Protein AF-A0A830BKE3-F1 (afdb_monomer_lite)

Secondary structure (DSSP, 8-state):
-HHHHHTTTGGGT-SSTT-EEEPTT-SS--EEEGGG-TT-GGGS-HHHHHHHHHHHHHHHHSS-EE----TTT-HHHHHHHHHSTT-S-EE----------

pLDDT: mean 70.25, std 14.6, range [33.59, 87.31]

Radius of gyration: 16.4 Å; chains: 1; bounding box: 37×45×32 Å

Structure (mmCIF, N/CA/C/O backbone):
data_AF-A0A830BKE3-F1
#
_entry.id   AF-A0A830BKE3-F1
#
loop_
_atom_site.group_PDB
_atom_site.id
_atom_site.type_symbol
_atom_site.label_atom_id
_atom_site.label_alt_id
_atom_site.label_comp_id
_atom_site.label_asym_id
_atom_site.label_entity_id
_atom_site.label_seq_id
_atom_site.pdbx_PDB_ins_code
_atom_site.Cartn_x
_atom_site.Cartn_y
_atom_site.Cartn_z
_atom_site.occupancy
_atom_site.B_iso_or_equiv
_atom_site.auth_seq_id
_atom_site.auth_comp_id
_atom_site.auth_asym_id
_atom_site.auth_atom_id
_atom_site.pdbx_PDB_model_num
ATOM 1 N N . MET A 1 1 ? -2.261 3.429 5.863 1.00 53.06 1 MET A N 1
ATOM 2 C CA . MET A 1 1 ? -1.689 3.291 4.500 1.00 53.06 1 MET A CA 1
ATOM 3 C C . MET A 1 1 ? -1.060 1.910 4.320 1.00 53.06 1 MET A C 1
ATOM 5 O O . MET A 1 1 ? 0.101 1.709 4.659 1.00 53.06 1 MET A O 1
ATOM 9 N N . HIS A 1 2 ? -1.807 0.954 3.761 1.00 52.69 2 HIS A N 1
ATOM 10 C CA . HIS A 1 2 ? -1.343 -0.427 3.568 1.00 52.69 2 HIS A CA 1
ATOM 11 C C . HIS A 1 2 ? -0.130 -0.517 2.613 1.00 52.69 2 HIS A C 1
ATOM 13 O O . HIS A 1 2 ? 0.874 -1.127 2.960 1.00 52.69 2 HIS A O 1
ATOM 19 N N . MET A 1 3 ? -0.148 0.196 1.478 1.00 49.03 3 MET A N 1
ATOM 20 C CA . MET A 1 3 ? 0.847 0.030 0.401 1.00 49.03 3 MET A CA 1
ATOM 21 C C . MET A 1 3 ? 2.282 0.479 0.731 1.00 49.03 3 MET A C 1
ATOM 23 O O . MET A 1 3 ? 3.232 -0.042 0.150 1.00 49.03 3 MET A O 1
ATOM 27 N N . LEU A 1 4 ? 2.480 1.410 1.673 1.00 51.81 4 LEU A N 1
ATOM 28 C CA . LEU A 1 4 ? 3.831 1.892 1.996 1.00 51.81 4 LEU A CA 1
ATOM 29 C C . LEU A 1 4 ? 4.674 0.824 2.706 1.00 51.81 4 LEU A C 1
ATOM 31 O O . LEU A 1 4 ? 5.875 0.742 2.457 1.00 51.81 4 LEU A O 1
ATOM 35 N N . GLY A 1 5 ? 4.059 -0.008 3.553 1.00 50.22 5 GLY A N 1
ATOM 36 C CA . GLY A 1 5 ? 4.753 -1.088 4.263 1.00 50.22 5 GLY A CA 1
ATOM 37 C C . GLY A 1 5 ? 5.088 -2.292 3.378 1.00 50.22 5 GLY A C 1
ATOM 38 O O . GLY A 1 5 ? 6.100 -2.947 3.609 1.00 50.22 5 GLY A O 1
ATOM 39 N N . VAL A 1 6 ? 4.284 -2.547 2.339 1.00 51.09 6 VAL A N 1
ATOM 40 C CA . VAL A 1 6 ? 4.473 -3.686 1.418 1.00 51.09 6 VAL A CA 1
ATOM 41 C C . VAL A 1 6 ? 5.607 -3.425 0.413 1.00 51.09 6 VAL A C 1
ATOM 43 O O . VAL A 1 6 ? 6.229 -4.370 -0.059 1.00 51.09 6 VAL A O 1
ATOM 46 N N . SER A 1 7 ? 5.965 -2.153 0.163 1.00 54.12 7 SER A N 1
ATOM 47 C CA . SER A 1 7 ? 7.070 -1.740 -0.732 1.00 54.12 7 SER A CA 1
ATOM 48 C C . SER A 1 7 ? 8.392 -2.490 -0.513 1.00 54.12 7 SER A C 1
ATOM 50 O O . SER A 1 7 ? 9.090 -2.783 -1.480 1.00 54.12 7 SER A O 1
ATOM 52 N N . LYS A 1 8 ? 8.720 -2.844 0.739 1.00 53.75 8 LYS A N 1
ATOM 53 C CA . LYS A 1 8 ? 9.942 -3.590 1.082 1.00 53.75 8 LYS A CA 1
ATOM 54 C C . LYS A 1 8 ? 9.888 -5.068 0.687 1.00 53.75 8 LYS A C 1
ATOM 56 O O . LYS A 1 8 ? 10.933 -5.653 0.459 1.00 53.75 8 LYS A O 1
ATOM 61 N N . GLY A 1 9 ? 8.698 -5.667 0.619 1.00 58.50 9 GLY A N 1
ATOM 62 C CA . GLY A 1 9 ? 8.524 -7.082 0.281 1.00 58.50 9 GLY A CA 1
ATOM 63 C C . GLY A 1 9 ? 8.524 -7.362 -1.220 1.00 58.50 9 GLY A C 1
ATOM 64 O O . GLY A 1 9 ? 8.762 -8.493 -1.616 1.00 58.50 9 GLY A O 1
ATOM 65 N N . PHE A 1 10 ? 8.287 -6.351 -2.062 1.00 63.0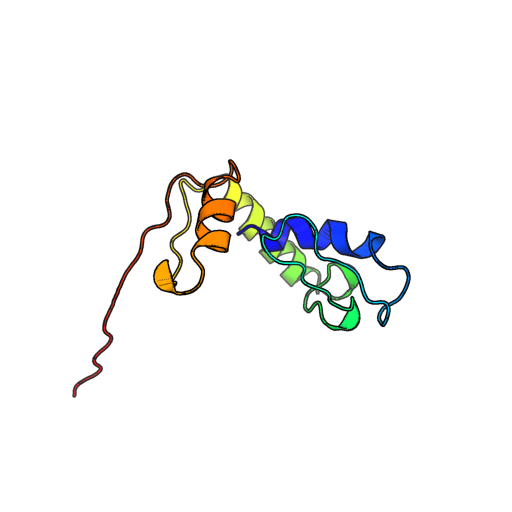6 10 PHE A N 1
ATOM 66 C CA . PHE A 1 10 ? 8.194 -6.539 -3.514 1.00 63.06 10 PHE A CA 1
ATOM 67 C C . PHE A 1 10 ? 9.541 -6.751 -4.211 1.00 63.06 10 PHE A C 1
ATOM 69 O O . PHE A 1 10 ? 9.562 -7.324 -5.298 1.00 63.06 10 PHE A O 1
ATOM 76 N N . GLU A 1 11 ? 10.656 -6.310 -3.616 1.00 62.62 11 GLU A N 1
ATOM 77 C CA . GLU A 1 11 ? 11.981 -6.443 -4.241 1.00 62.62 11 GLU A CA 1
ATOM 78 C C . GLU A 1 11 ? 12.415 -7.911 -4.400 1.00 62.62 11 GLU A C 1
ATOM 80 O O . GLU A 1 11 ? 13.131 -8.212 -5.353 1.00 62.62 11 GLU A O 1
ATOM 85 N N . ASP A 1 12 ? 11.913 -8.810 -3.544 1.00 69.50 12 ASP A N 1
ATOM 86 C CA . ASP A 1 12 ? 12.238 -10.243 -3.552 1.00 69.50 12 ASP A CA 1
ATOM 87 C C . ASP A 1 12 ? 11.229 -11.106 -4.342 1.00 69.50 12 ASP A C 1
ATOM 89 O O . ASP A 1 12 ? 11.455 -12.302 -4.525 1.00 69.50 12 ASP A O 1
ATOM 93 N N . ILE A 1 13 ? 10.106 -10.535 -4.800 1.00 73.50 13 ILE A N 1
ATOM 94 C CA . ILE A 1 13 ? 9.018 -11.303 -5.440 1.00 73.50 13 ILE A CA 1
ATOM 95 C C . ILE A 1 13 ? 9.301 -11.588 -6.922 1.00 73.50 13 ILE A C 1
ATOM 97 O O . ILE A 1 13 ? 8.896 -12.633 -7.426 1.00 73.50 13 ILE A O 1
ATOM 101 N N . ALA A 1 14 ? 10.008 -10.693 -7.617 1.00 73.44 14 ALA A N 1
ATOM 102 C CA . ALA A 1 14 ? 10.365 -10.854 -9.026 1.00 73.44 14 ALA A CA 1
ATOM 103 C C . ALA A 1 14 ? 11.879 -10.759 -9.226 1.00 73.44 14 ALA A C 1
ATOM 105 O O . ALA A 1 14 ? 12.535 -9.860 -8.697 1.00 73.44 14 ALA A O 1
ATOM 106 N N . ALA A 1 15 ? 12.436 -11.661 -10.035 1.00 77.00 15 ALA A N 1
ATOM 107 C CA . ALA A 1 15 ? 13.868 -11.731 -10.301 1.00 77.00 15 ALA A CA 1
ATOM 108 C C . ALA A 1 15 ? 14.339 -10.656 -11.298 1.00 77.00 15 ALA A C 1
ATOM 110 O O . ALA A 1 15 ? 15.535 -10.361 -11.360 1.00 77.00 15 ALA A O 1
ATOM 111 N N . SER A 1 16 ? 13.430 -10.053 -12.077 1.00 81.38 16 SER A N 1
ATOM 112 C CA . SER A 1 16 ? 13.766 -8.976 -13.018 1.00 81.38 16 SER A CA 1
ATOM 113 C C . SER A 1 16 ? 12.728 -7.849 -13.090 1.00 81.38 16 SER A C 1
ATOM 115 O O . SER A 1 16 ? 11.561 -8.023 -12.757 1.00 81.38 16 SER A O 1
ATOM 117 N N . GLU A 1 17 ? 13.150 -6.679 -13.584 1.00 80.12 17 GLU A N 1
ATOM 118 C CA . GLU A 1 17 ? 12.296 -5.483 -13.691 1.00 80.12 17 GLU A CA 1
ATOM 119 C C . GLU A 1 17 ? 11.071 -5.666 -14.607 1.00 80.12 17 GLU A C 1
ATOM 121 O O . GLU A 1 17 ? 10.039 -5.027 -14.402 1.00 80.12 17 GLU A O 1
ATOM 126 N N . ALA A 1 18 ? 11.186 -6.527 -15.622 1.00 84.75 18 ALA A N 1
ATOM 127 C CA . ALA A 1 18 ? 10.146 -6.785 -16.620 1.00 84.75 18 ALA A CA 1
ATOM 128 C C . ALA A 1 18 ? 9.346 -8.067 -16.348 1.00 84.75 18 ALA A C 1
ATOM 130 O O . ALA A 1 18 ? 8.399 -8.360 -17.074 1.00 84.75 18 ALA A O 1
ATOM 131 N N . GLU A 1 19 ? 9.738 -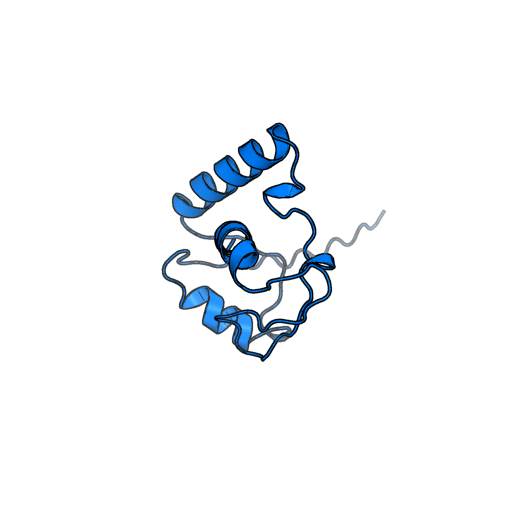8.839 -15.337 1.00 86.19 19 GLU A N 1
ATOM 132 C CA . GLU A 1 19 ? 9.005 -10.029 -14.936 1.00 86.19 19 GLU A CA 1
ATOM 133 C C . GLU A 1 19 ? 7.696 -9.624 -14.265 1.00 86.19 19 GLU A C 1
ATOM 135 O O . GLU A 1 19 ? 7.653 -8.718 -13.426 1.00 86.19 19 GLU A O 1
ATOM 140 N N . TYR A 1 20 ? 6.628 -10.290 -14.686 1.00 86.81 20 TYR A N 1
ATOM 141 C CA . TYR A 1 20 ? 5.315 -10.127 -14.100 1.00 86.81 20 TYR A CA 1
ATOM 142 C C . TYR A 1 20 ? 5.205 -10.970 -12.839 1.00 86.81 20 TYR A C 1
ATOM 144 O O . TYR A 1 20 ? 5.647 -12.118 -12.802 1.00 86.81 20 TYR A O 1
ATOM 152 N N . PHE A 1 21 ? 4.593 -10.402 -11.811 1.00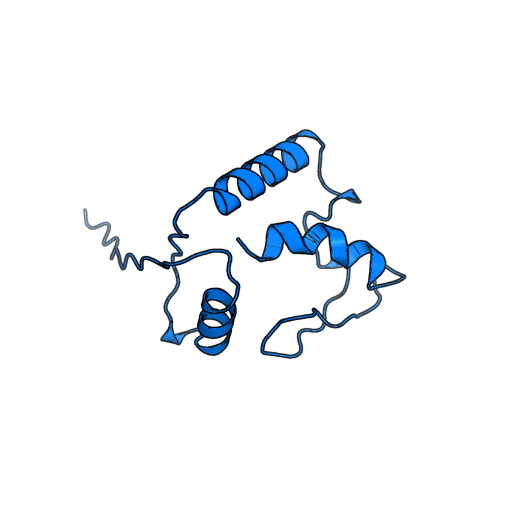 85.50 21 PHE A N 1
ATOM 153 C CA . PHE A 1 21 ? 4.294 -11.114 -10.586 1.00 85.50 21 PHE A CA 1
ATOM 154 C C . PHE A 1 21 ? 2.941 -10.691 -10.025 1.00 85.50 21 PHE A C 1
ATOM 156 O O . PHE A 1 21 ? 2.431 -9.599 -10.288 1.00 85.50 21 PHE A O 1
ATOM 163 N N . MET A 1 22 ? 2.378 -11.585 -9.220 1.00 85.69 22 MET A N 1
ATOM 164 C CA . MET A 1 22 ? 1.099 -11.383 -8.558 1.00 85.69 22 MET A CA 1
ATOM 165 C C . MET A 1 22 ? 1.284 -10.596 -7.268 1.00 85.69 22 MET A C 1
ATOM 167 O O . MET A 1 22 ? 2.104 -10.963 -6.424 1.00 85.69 22 MET A O 1
ATOM 171 N N . VAL A 1 23 ? 0.495 -9.540 -7.091 1.00 82.00 23 VAL A N 1
ATOM 172 C CA . VAL A 1 23 ? 0.466 -8.789 -5.836 1.00 82.00 23 VAL A CA 1
ATOM 173 C C . VAL A 1 23 ? -0.245 -9.637 -4.771 1.00 82.00 23 VAL A C 1
ATOM 175 O O . VAL A 1 23 ? -1.407 -10.000 -4.967 1.00 82.00 23 VAL A O 1
ATOM 178 N N . PRO A 1 24 ? 0.421 -9.980 -3.653 1.00 78.25 24 PRO A N 1
ATOM 179 C CA . PRO A 1 24 ? -0.208 -10.749 -2.588 1.00 78.25 24 PRO A CA 1
ATOM 180 C C . PRO A 1 24 ? -1.262 -9.917 -1.842 1.00 78.25 24 PRO A C 1
ATOM 182 O O . PRO A 1 24 ? -1.212 -8.689 -1.832 1.00 78.25 24 PRO A O 1
ATOM 185 N N . ASP A 1 25 ? -2.197 -10.605 -1.184 1.00 75.19 25 ASP A N 1
ATOM 186 C CA . ASP A 1 25 ? -3.193 -10.048 -0.251 1.00 75.19 25 ASP A CA 1
ATOM 187 C C . ASP A 1 25 ? -4.234 -9.071 -0.832 1.00 75.19 25 ASP A C 1
ATOM 189 O O . ASP A 1 25 ? -5.006 -8.464 -0.079 1.00 75.19 25 ASP A O 1
ATOM 193 N N . PHE A 1 26 ? -4.323 -8.973 -2.161 1.00 78.62 26 PHE A N 1
ATOM 194 C CA . PHE A 1 26 ? -5.382 -8.239 -2.852 1.00 78.62 26 PHE A CA 1
ATOM 195 C C . PHE A 1 26 ? -6.627 -9.111 -3.107 1.00 78.62 26 PHE A C 1
ATOM 197 O O . PHE A 1 26 ? -6.488 -10.318 -3.315 1.00 78.62 26 PHE A O 1
ATOM 204 N N . PRO A 1 27 ? -7.847 -8.528 -3.088 1.00 80.94 27 PRO A N 1
ATOM 205 C CA . PRO A 1 27 ? -9.079 -9.263 -3.394 1.00 80.94 27 PRO A CA 1
ATOM 206 C C . PRO A 1 27 ? -9.069 -9.841 -4.810 1.00 80.94 27 PRO A C 1
ATOM 208 O O . PRO A 1 27 ? -9.472 -10.984 -5.022 1.00 80.94 27 PRO A O 1
ATOM 211 N N . ASP A 1 28 ? -8.556 -9.053 -5.754 1.00 85.12 28 ASP A N 1
ATOM 212 C CA . ASP A 1 28 ? -8.408 -9.443 -7.144 1.00 85.12 28 ASP A CA 1
ATOM 213 C C . ASP A 1 28 ? -6.972 -9.874 -7.458 1.00 85.12 28 ASP A C 1
ATOM 215 O O . ASP A 1 28 ? -6.011 -9.335 -6.896 1.00 85.12 28 ASP A O 1
ATOM 219 N N . PRO A 1 29 ? -6.799 -10.802 -8.412 1.00 84.75 29 PRO A N 1
ATOM 220 C CA . PRO A 1 29 ? -5.494 -11.112 -8.960 1.00 84.75 29 PRO A CA 1
ATOM 221 C C . PRO A 1 29 ? -4.962 -9.912 -9.758 1.00 84.75 29 PRO A C 1
ATOM 223 O O . PRO A 1 29 ? -5.333 -9.706 -10.912 1.00 84.75 29 PRO A O 1
ATOM 226 N N . ILE A 1 30 ? -4.069 -9.133 -9.148 1.00 85.94 30 ILE A N 1
ATOM 227 C CA . ILE A 1 30 ? -3.380 -8.024 -9.813 1.00 85.94 30 ILE A CA 1
ATOM 228 C C . ILE A 1 30 ? -1.978 -8.478 -10.210 1.00 85.94 30 ILE A C 1
ATOM 230 O O . ILE A 1 30 ? -1.163 -8.827 -9.355 1.00 85.94 30 ILE A O 1
ATOM 234 N N . GLU A 1 31 ? -1.699 -8.440 -11.510 1.00 87.31 31 GLU A N 1
ATOM 235 C CA . GLU A 1 31 ? -0.394 -8.760 -12.081 1.00 87.31 31 GLU A CA 1
ATOM 236 C C . GLU A 1 31 ? 0.325 -7.466 -12.480 1.00 87.31 31 GLU A C 1
ATOM 238 O O . GLU A 1 31 ? -0.194 -6.662 -13.260 1.00 87.31 31 GLU A O 1
ATOM 243 N N . ILE A 1 32 ? 1.521 -7.244 -11.935 1.00 86.38 32 ILE A N 1
ATOM 244 C CA . ILE A 1 32 ? 2.339 -6.062 -12.234 1.00 86.38 32 ILE A CA 1
ATOM 245 C C . ILE A 1 32 ? 3.782 -6.456 -12.528 1.00 86.38 32 ILE A C 1
ATOM 247 O O . ILE A 1 32 ? 4.234 -7.538 -12.166 1.00 86.38 32 ILE A O 1
ATOM 251 N N . THR A 1 33 ? 4.522 -5.549 -13.161 1.00 85.62 33 THR A N 1
ATOM 252 C CA . THR A 1 33 ? 5.979 -5.656 -13.296 1.00 85.62 33 THR A CA 1
ATOM 253 C C . THR A 1 33 ? 6.669 -4.754 -12.286 1.00 85.62 33 THR A C 1
ATOM 255 O O . THR A 1 33 ? 6.141 -3.701 -11.909 1.00 85.62 33 THR A O 1
ATOM 258 N N . LYS A 1 34 ? 7.887 -5.102 -11.875 1.00 77.75 34 LYS A N 1
ATOM 259 C CA . LYS A 1 34 ? 8.650 -4.280 -10.927 1.00 77.75 34 LYS A CA 1
ATOM 260 C C . LYS A 1 34 ? 8.966 -2.883 -11.481 1.00 77.75 34 LYS A C 1
ATOM 262 O O . LYS A 1 34 ? 8.869 -1.906 -10.743 1.00 77.75 34 LYS A O 1
ATOM 267 N N . ALA A 1 35 ? 9.161 -2.757 -12.795 1.00 79.06 35 ALA A N 1
ATOM 268 C CA . ALA A 1 35 ? 9.323 -1.469 -13.474 1.00 79.06 35 ALA A CA 1
ATOM 269 C C . ALA A 1 35 ? 8.106 -0.523 -13.349 1.00 79.06 35 ALA A C 1
ATOM 271 O O . ALA A 1 35 ? 8.247 0.687 -13.534 1.00 79.06 35 ALA A O 1
ATOM 272 N N . SER A 1 36 ? 6.908 -1.048 -13.062 1.00 78.56 36 SER A N 1
ATOM 273 C CA . SER A 1 36 ? 5.701 -0.235 -12.844 1.00 78.56 36 SER A CA 1
ATOM 274 C C . SER A 1 36 ? 5.623 0.371 -11.435 1.00 78.56 36 SER A C 1
ATOM 276 O O . SER A 1 36 ? 4.923 1.369 -11.232 1.00 78.56 36 SER A O 1
ATOM 278 N N . ILE A 1 37 ? 6.375 -0.179 -10.471 1.00 74.75 37 ILE A N 1
ATOM 279 C CA . ILE A 1 37 ? 6.399 0.290 -9.084 1.00 74.75 37 ILE A CA 1
ATOM 280 C C . ILE A 1 37 ? 7.252 1.555 -8.998 1.00 74.75 37 ILE A C 1
ATOM 282 O O . ILE A 1 37 ? 8.480 1.518 -8.982 1.00 74.75 37 ILE A O 1
ATOM 286 N N . LYS A 1 38 ? 6.590 2.708 -8.893 1.00 65.38 38 LYS A N 1
ATOM 287 C CA . LYS A 1 38 ? 7.258 3.982 -8.606 1.00 65.38 38 LYS A CA 1
ATOM 288 C C . LYS A 1 38 ? 7.519 4.110 -7.107 1.00 65.38 38 LYS A C 1
ATOM 290 O O . LYS A 1 38 ? 6.611 3.915 -6.306 1.00 65.38 38 LYS A O 1
ATOM 295 N N . GLY A 1 39 ? 8.736 4.507 -6.736 1.00 61.16 39 GLY A N 1
ATOM 296 C CA . GLY A 1 39 ? 9.109 4.702 -5.330 1.00 61.16 39 GLY A CA 1
ATOM 297 C C . GLY A 1 39 ? 9.534 3.420 -4.614 1.00 61.16 39 GLY A C 1
ATOM 298 O O . GLY A 1 39 ? 9.405 3.337 -3.395 1.00 61.16 39 GLY A O 1
ATOM 299 N N . ALA A 1 40 ? 10.051 2.428 -5.349 1.00 63.25 40 ALA A N 1
ATOM 300 C CA . ALA A 1 40 ? 10.749 1.299 -4.739 1.00 63.25 40 ALA A CA 1
ATOM 301 C C . ALA A 1 40 ? 11.885 1.803 -3.818 1.00 63.25 40 ALA A C 1
ATOM 303 O O . ALA A 1 40 ? 12.472 2.857 -4.106 1.00 63.25 40 ALA A O 1
ATOM 304 N N . PRO A 1 41 ? 12.220 1.087 -2.727 1.00 62.34 41 PRO A N 1
ATOM 305 C CA . PRO A 1 41 ? 13.284 1.487 -1.803 1.00 62.34 41 PRO A CA 1
ATOM 306 C C . PRO A 1 41 ? 14.602 1.815 -2.519 1.00 62.34 41 PRO A C 1
ATOM 308 O O . PRO A 1 41 ? 15.216 2.845 -2.248 1.00 62.34 41 PRO A O 1
ATOM 311 N N . SER A 1 42 ? 14.974 0.996 -3.503 1.00 63.72 42 SER A N 1
ATOM 312 C CA . SER A 1 42 ? 16.156 1.169 -4.359 1.00 63.72 42 SER A CA 1
ATOM 313 C C . SER A 1 42 ? 16.145 2.410 -5.268 1.00 63.72 42 SER A C 1
ATOM 315 O O . SER A 1 42 ? 17.207 2.884 -5.668 1.00 63.72 42 SER A O 1
ATOM 317 N N . GLN A 1 43 ? 14.974 2.966 -5.590 1.00 67.00 43 GLN A N 1
ATOM 318 C CA . GLN A 1 43 ? 14.812 4.138 -6.467 1.00 67.00 43 GLN A CA 1
ATOM 319 C C . GLN A 1 43 ? 14.493 5.425 -5.694 1.00 67.00 43 GLN A C 1
ATOM 321 O O . GLN A 1 43 ? 14.349 6.499 -6.282 1.00 67.00 43 GLN A O 1
ATOM 326 N N . THR A 1 44 ? 14.355 5.320 -4.374 1.00 71.19 44 THR A N 1
ATOM 327 C CA . THR A 1 44 ? 13.869 6.395 -3.522 1.00 71.19 44 THR A CA 1
ATOM 328 C C . THR A 1 44 ? 15.036 7.196 -2.935 1.00 71.19 44 THR A C 1
ATOM 330 O O . THR A 1 44 ? 15.872 6.625 -2.235 1.00 71.19 44 THR A O 1
ATOM 333 N N . PRO A 1 45 ? 15.109 8.526 -3.157 1.00 82.75 45 PRO A N 1
ATOM 334 C CA . PRO A 1 45 ? 16.104 9.368 -2.500 1.00 82.75 45 PRO A CA 1
ATOM 335 C C . PRO A 1 45 ? 16.030 9.233 -0.975 1.00 82.75 45 PRO A C 1
ATOM 337 O O . PRO A 1 45 ? 14.937 9.140 -0.420 1.00 82.75 45 PRO A O 1
ATOM 340 N N . TYR A 1 46 ? 17.176 9.294 -0.290 1.00 81.62 46 TYR A N 1
ATOM 341 C CA . TYR A 1 46 ? 17.264 9.117 1.168 1.00 81.62 46 TYR A CA 1
ATOM 342 C C . TYR A 1 46 ? 16.272 9.992 1.956 1.00 81.62 46 TYR A C 1
ATOM 344 O O . TYR A 1 46 ? 15.594 9.513 2.863 1.00 81.62 46 TYR A O 1
ATOM 352 N N . GLU A 1 47 ? 16.118 11.258 1.560 1.00 84.38 47 GLU A N 1
ATOM 353 C CA . GLU A 1 47 ? 15.159 12.174 2.187 1.00 84.38 47 GLU A CA 1
ATOM 354 C C . GLU A 1 47 ? 13.707 11.701 2.027 1.00 84.38 47 GLU A C 1
ATOM 356 O O . GLU A 1 47 ? 12.920 11.770 2.970 1.00 84.38 47 GLU A O 1
ATOM 361 N N . TRP A 1 48 ? 13.351 11.159 0.858 1.00 80.94 48 TRP A N 1
ATOM 362 C CA . TRP A 1 48 ? 12.015 10.611 0.621 1.00 80.94 48 TRP A CA 1
ATOM 363 C C . TRP A 1 48 ? 11.796 9.307 1.396 1.00 80.94 48 TRP A C 1
ATOM 365 O O . TRP A 1 48 ? 10.732 9.127 1.983 1.00 80.94 48 TRP A O 1
ATOM 375 N N . ALA A 1 49 ? 12.820 8.453 1.517 1.00 80.19 49 ALA A N 1
ATOM 376 C CA . ALA A 1 49 ? 12.752 7.245 2.343 1.00 80.19 49 ALA A CA 1
ATOM 377 C C . ALA A 1 49 ? 12.450 7.579 3.814 1.00 80.19 49 ALA A C 1
ATOM 379 O O . ALA A 1 49 ? 11.602 6.937 4.436 1.00 80.19 49 ALA A O 1
ATOM 380 N N . LYS A 1 50 ? 13.088 8.626 4.352 1.00 84.06 50 LYS A N 1
ATOM 381 C CA . LYS A 1 50 ? 12.851 9.110 5.718 1.00 84.06 50 LYS A CA 1
ATOM 382 C C . LYS A 1 50 ? 11.430 9.647 5.907 1.00 84.06 50 LYS A C 1
ATOM 384 O O . LYS A 1 50 ? 10.812 9.395 6.939 1.00 84.06 50 LYS A O 1
ATOM 389 N N . ILE A 1 51 ? 10.888 10.356 4.914 1.00 84.69 51 ILE A N 1
ATOM 390 C CA . ILE A 1 51 ? 9.489 10.814 4.930 1.00 84.69 51 ILE A CA 1
ATOM 391 C C . ILE A 1 51 ? 8.538 9.610 4.922 1.00 84.69 51 ILE A C 1
ATOM 393 O O . ILE A 1 51 ? 7.609 9.560 5.726 1.00 84.69 51 ILE A O 1
ATOM 397 N N . CYS A 1 52 ? 8.782 8.611 4.070 1.00 80.94 52 CYS A N 1
ATOM 398 C CA . CYS A 1 52 ? 7.979 7.388 4.037 1.00 80.94 52 CYS A CA 1
ATOM 399 C C . CYS A 1 52 ? 8.003 6.639 5.377 1.00 80.94 52 CYS A C 1
ATOM 401 O O . CYS A 1 52 ? 6.955 6.180 5.828 1.00 80.94 52 CYS A O 1
ATOM 403 N N . GLU A 1 53 ? 9.159 6.548 6.037 1.00 82.69 53 GLU A N 1
ATOM 404 C CA . GLU A 1 53 ? 9.278 5.957 7.375 1.00 82.69 53 GLU A CA 1
ATOM 405 C C . GLU A 1 53 ? 8.456 6.733 8.415 1.00 82.69 53 GLU A C 1
ATOM 407 O O . GLU A 1 53 ? 7.679 6.134 9.159 1.00 82.69 53 GLU A O 1
ATOM 412 N N . GLN A 1 54 ? 8.545 8.066 8.424 1.00 87.00 54 GLN A N 1
ATOM 413 C CA . GLN A 1 54 ? 7.747 8.906 9.324 1.00 87.00 54 GLN A CA 1
ATOM 414 C C . GLN A 1 54 ? 6.242 8.732 9.097 1.00 87.00 54 GLN A C 1
ATOM 416 O O . GLN A 1 54 ? 5.490 8.629 10.066 1.00 87.00 54 GLN A O 1
ATOM 421 N N . ILE A 1 55 ? 5.803 8.649 7.837 1.00 83.75 55 ILE A N 1
ATOM 422 C CA . ILE A 1 55 ? 4.403 8.374 7.494 1.00 83.75 55 ILE A CA 1
ATOM 423 C C . ILE A 1 55 ? 3.988 7.004 8.036 1.00 83.75 55 ILE A C 1
ATOM 425 O O . ILE A 1 55 ? 2.942 6.907 8.666 1.00 83.75 55 ILE A O 1
ATOM 429 N N . GLN A 1 56 ? 4.802 5.958 7.855 1.00 81.19 56 GLN A N 1
ATOM 430 C CA . GLN A 1 56 ? 4.501 4.619 8.379 1.00 81.19 56 GLN A CA 1
ATOM 431 C C . GLN A 1 56 ? 4.392 4.600 9.910 1.00 81.19 56 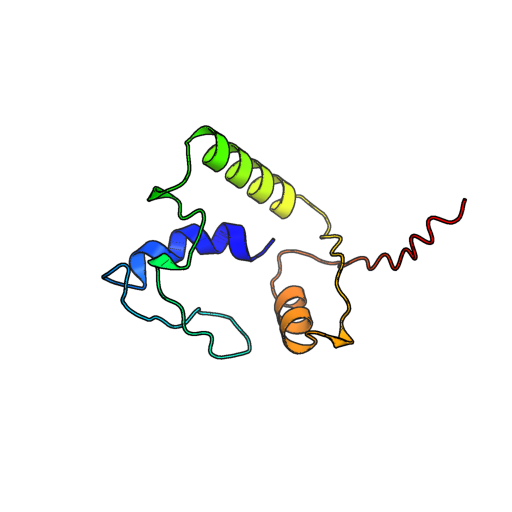GLN A C 1
ATOM 433 O O . GLN A 1 56 ? 3.505 3.939 10.453 1.00 81.19 56 GLN A O 1
ATOM 438 N N . MET A 1 57 ? 5.270 5.324 10.609 1.00 85.25 57 MET A N 1
ATOM 439 C CA . MET A 1 57 ? 5.225 5.436 12.069 1.00 85.25 57 MET A CA 1
ATOM 440 C C . MET A 1 57 ? 3.982 6.195 12.543 1.00 85.25 57 MET A C 1
ATOM 442 O O . MET A 1 57 ? 3.308 5.738 13.464 1.00 85.25 57 MET A O 1
ATOM 446 N N . ALA A 1 58 ? 3.655 7.321 11.903 1.00 84.75 58 ALA A N 1
ATOM 447 C CA . ALA A 1 58 ? 2.459 8.097 12.219 1.00 84.75 58 ALA A CA 1
ATOM 448 C C . ALA A 1 58 ? 1.178 7.294 11.948 1.00 84.75 58 ALA A C 1
ATOM 450 O O . ALA A 1 58 ? 0.272 7.279 12.774 1.00 84.75 58 ALA A O 1
ATOM 451 N N . ASP A 1 59 ? 1.134 6.565 10.833 1.00 81.38 59 ASP A N 1
ATOM 452 C CA . ASP A 1 59 ? 0.018 5.706 10.432 1.00 81.38 59 ASP A CA 1
ATOM 453 C C . ASP A 1 59 ? -0.218 4.548 11.414 1.00 81.38 59 ASP A C 1
ATOM 455 O O . ASP A 1 59 ? -1.364 4.190 11.670 1.00 81.38 59 ASP A O 1
ATOM 459 N N . ALA A 1 60 ? 0.852 3.991 11.994 1.00 82.00 60 ALA A N 1
ATOM 460 C CA . ALA A 1 60 ? 0.775 2.946 13.017 1.00 82.00 60 ALA A CA 1
ATOM 461 C C . ALA A 1 60 ? 0.328 3.464 14.397 1.00 82.00 60 ALA A C 1
ATOM 463 O O . ALA A 1 60 ? -0.168 2.687 15.209 1.00 82.00 60 ALA A O 1
ATOM 464 N N . GLN A 1 61 ? 0.531 4.754 14.678 1.00 85.19 61 GLN A N 1
ATOM 465 C CA . GLN A 1 61 ? 0.114 5.403 15.929 1.00 85.19 61 GLN A CA 1
ATOM 466 C C . GLN A 1 61 ? -1.259 6.082 15.818 1.00 85.19 61 GLN A C 1
ATOM 468 O O . GLN A 1 61 ? -1.857 6.435 16.835 1.00 85.19 61 GLN A O 1
ATOM 473 N N . ALA A 1 62 ? -1.753 6.293 14.597 1.00 83.19 62 ALA A N 1
ATOM 474 C CA . ALA A 1 62 ? -3.037 6.919 14.341 1.00 83.19 62 ALA A CA 1
ATOM 475 C C . ALA A 1 62 ? -4.203 6.018 14.771 1.00 83.19 62 ALA A C 1
ATOM 477 O O . ALA A 1 62 ? -4.143 4.794 14.705 1.00 83.19 62 ALA A O 1
ATOM 478 N N . TYR A 1 63 ? -5.313 6.644 15.162 1.00 80.44 63 TYR A N 1
ATOM 479 C CA . TYR A 1 63 ? -6.554 5.928 15.467 1.00 80.44 63 TYR A CA 1
ATOM 480 C C . TYR A 1 63 ? -7.185 5.289 14.212 1.00 80.44 63 TYR A C 1
ATOM 482 O O . TYR A 1 63 ? -7.798 4.221 14.278 1.00 80.44 63 TYR A O 1
ATOM 490 N N . GLY A 1 64 ? -7.027 5.946 13.060 1.00 77.56 64 GLY A N 1
ATOM 491 C CA . GLY A 1 64 ? -7.572 5.536 11.767 1.00 77.56 64 GLY A CA 1
ATOM 492 C C . GLY A 1 64 ? -7.112 6.462 10.637 1.00 77.56 64 GLY A C 1
ATOM 493 O O . GLY A 1 64 ? -6.363 7.409 10.884 1.00 77.56 64 GLY A O 1
ATOM 494 N N . THR A 1 65 ? -7.572 6.206 9.410 1.00 76.56 65 THR A N 1
ATOM 495 C CA . THR A 1 65 ? -7.260 7.022 8.221 1.00 76.56 65 THR A CA 1
ATOM 496 C C . THR A 1 65 ? -8.513 7.705 7.701 1.00 76.56 65 THR A C 1
ATOM 498 O O . THR A 1 65 ? -9.573 7.101 7.604 1.00 76.56 65 THR A O 1
ATOM 501 N N . VAL A 1 66 ? -8.387 8.963 7.295 1.00 78.00 66 VAL A N 1
ATOM 502 C CA . VAL A 1 66 ? -9.408 9.645 6.494 1.00 78.00 66 VAL A CA 1
ATOM 503 C C . VAL A 1 66 ? -9.018 9.484 5.029 1.00 78.00 66 VAL A C 1
ATOM 505 O O . VAL A 1 66 ? -7.950 9.943 4.626 1.00 78.00 66 VAL A O 1
ATOM 508 N N . ALA A 1 67 ? -9.857 8.817 4.242 1.00 73.19 67 ALA A N 1
ATOM 509 C CA . ALA A 1 67 ? -9.629 8.606 2.817 1.00 73.19 67 ALA A CA 1
ATOM 510 C C . ALA A 1 67 ? -10.733 9.294 2.012 1.00 73.19 67 ALA A C 1
ATOM 512 O O . ALA A 1 67 ? -11.914 9.170 2.329 1.00 73.19 67 ALA A O 1
ATOM 513 N N . ASN A 1 68 ? -10.348 10.012 0.957 1.00 78.56 68 ASN A N 1
ATOM 514 C CA . ASN A 1 68 ? -11.297 10.551 -0.011 1.00 78.56 68 ASN A CA 1
ATOM 515 C C . ASN A 1 68 ? -11.617 9.471 -1.051 1.00 78.56 68 ASN A C 1
ATOM 517 O O . ASN A 1 68 ? -11.059 9.464 -2.146 1.00 78.56 68 ASN A O 1
ATOM 521 N N . THR A 1 69 ? -12.451 8.520 -0.651 1.00 68.25 69 THR A N 1
ATOM 522 C CA . THR A 1 69 ? -12.962 7.432 -1.487 1.00 68.25 69 THR A CA 1
ATOM 523 C C . THR A 1 69 ? -14.462 7.275 -1.230 1.00 68.25 69 THR A C 1
ATOM 525 O O . THR A 1 69 ? -15.033 8.023 -0.435 1.00 68.25 69 THR A O 1
ATOM 528 N N . PHE A 1 70 ? -15.107 6.357 -1.933 1.00 73.88 70 PHE A N 1
ATOM 529 C CA . PHE A 1 70 ? -16.506 5.994 -1.756 1.00 73.88 70 PHE A CA 1
ATOM 530 C C . PHE A 1 70 ? -16.607 4.471 -1.811 1.00 73.88 70 PHE A C 1
ATOM 532 O O . PHE A 1 70 ? -16.041 3.837 -2.703 1.00 73.88 70 PHE A O 1
ATOM 539 N N . GLU A 1 71 ? -17.290 3.878 -0.831 1.00 67.44 71 GLU A N 1
ATOM 540 C CA . GLU A 1 71 ? -17.357 2.423 -0.652 1.00 67.44 71 GLU A CA 1
ATOM 541 C C . GLU A 1 71 ? -17.965 1.717 -1.870 1.00 67.44 71 GLU A C 1
ATOM 543 O O . GLU A 1 71 ? -17.562 0.606 -2.210 1.00 67.44 71 GLU A O 1
ATOM 548 N N . GLU A 1 72 ? -18.881 2.380 -2.581 1.00 74.00 72 GLU A N 1
ATOM 549 C CA . GLU A 1 72 ? -19.519 1.829 -3.773 1.00 74.00 72 GLU A CA 1
ATOM 550 C C . GLU A 1 72 ? -18.552 1.620 -4.949 1.00 74.00 72 GLU A C 1
ATOM 552 O O . GLU A 1 72 ? -18.880 0.856 -5.858 1.00 74.00 72 GLU A O 1
ATOM 557 N N . LEU A 1 73 ? -17.379 2.270 -4.956 1.00 78.75 73 LEU A N 1
ATOM 558 C CA . LEU A 1 73 ? -16.386 2.090 -6.022 1.00 78.75 73 LEU A CA 1
ATOM 559 C C . LEU A 1 73 ? -15.604 0.789 -5.871 1.00 78.75 73 LEU A C 1
ATOM 561 O O . LEU A 1 73 ? -15.338 0.119 -6.864 1.00 78.75 73 LEU A O 1
ATOM 565 N N . GLU A 1 74 ? -15.216 0.452 -4.638 1.00 74.12 74 GLU A N 1
ATOM 566 C CA . GLU A 1 74 ? -14.256 -0.621 -4.346 1.00 74.12 74 GLU A CA 1
ATOM 567 C C . GLU A 1 74 ? -14.633 -1.399 -3.064 1.00 74.12 74 GLU A C 1
ATOM 569 O O . GLU A 1 74 ? -13.852 -1.482 -2.109 1.00 74.12 74 GLU A O 1
ATOM 574 N N . PRO A 1 75 ? -15.831 -2.006 -3.005 1.00 78.56 75 PRO A N 1
ATOM 575 C CA . PRO A 1 75 ? -16.377 -2.566 -1.767 1.00 78.56 75 PRO A CA 1
ATOM 576 C C . PRO A 1 75 ? -15.550 -3.734 -1.206 1.00 78.56 75 PRO A C 1
ATOM 578 O O . PRO A 1 75 ? -15.474 -3.923 0.009 1.00 78.56 75 PRO A O 1
ATOM 581 N N . GLU A 1 76 ? -14.917 -4.541 -2.060 1.00 80.25 76 GLU A N 1
ATOM 582 C CA . GLU A 1 76 ? -14.079 -5.666 -1.614 1.00 80.25 76 GLU A CA 1
ATOM 583 C C . GLU A 1 76 ? -12.727 -5.206 -1.057 1.00 80.25 76 GLU A C 1
ATOM 585 O O . GLU A 1 76 ? -12.237 -5.772 -0.076 1.00 80.25 76 GLU A O 1
ATOM 590 N N . TYR A 1 77 ? -12.179 -4.120 -1.601 1.00 77.94 77 TYR A N 1
ATOM 591 C CA . TYR A 1 77 ? -10.942 -3.498 -1.130 1.00 77.94 77 TYR A CA 1
ATOM 592 C C . TYR A 1 77 ? -11.158 -2.817 0.218 1.00 77.94 77 TYR A C 1
ATOM 594 O O . TYR A 1 77 ? -10.337 -2.975 1.120 1.00 77.94 77 TYR A O 1
ATOM 602 N N . MET A 1 78 ? -12.300 -2.145 0.397 1.00 76.06 78 MET A N 1
ATOM 603 C CA . MET A 1 78 ? -12.683 -1.547 1.679 1.00 76.06 78 MET A CA 1
ATOM 604 C C . MET A 1 78 ? -12.843 -2.609 2.772 1.00 76.06 78 MET A C 1
ATOM 606 O O . MET A 1 78 ? -12.268 -2.477 3.851 1.00 76.06 78 MET A O 1
ATOM 610 N N . LYS A 1 79 ? -13.515 -3.728 2.470 1.00 79.12 79 LYS A N 1
ATOM 611 C CA . LYS A 1 79 ? -13.643 -4.855 3.411 1.00 79.12 79 LYS A CA 1
ATOM 612 C C . LYS A 1 79 ? -12.296 -5.455 3.804 1.00 79.12 79 LYS A C 1
ATOM 614 O O . LYS A 1 79 ? -12.114 -5.844 4.955 1.00 79.12 79 LYS A O 1
ATOM 619 N N . GLN A 1 80 ? -11.367 -5.591 2.859 1.00 77.50 80 GLN A N 1
ATOM 620 C CA . GLN A 1 80 ? -10.027 -6.105 3.147 1.00 77.50 80 GLN A CA 1
ATOM 621 C C . GLN A 1 80 ? -9.221 -5.104 3.988 1.00 77.50 80 GLN A C 1
ATOM 623 O O . GLN A 1 80 ? -8.554 -5.497 4.946 1.00 77.50 80 GLN A O 1
ATOM 628 N N . TYR A 1 81 ? -9.350 -3.810 3.687 1.00 73.62 81 TYR A N 1
ATOM 629 C CA . TYR A 1 81 ? -8.707 -2.726 4.424 1.00 73.62 81 TYR A CA 1
ATOM 630 C C . TYR A 1 81 ? -9.154 -2.663 5.892 1.00 73.62 81 TYR A C 1
ATOM 632 O O . TYR A 1 81 ? -8.320 -2.524 6.785 1.00 73.62 81 TYR A O 1
ATOM 640 N N . GLU A 1 82 ? -10.448 -2.833 6.165 1.00 73.88 82 GLU A N 1
ATOM 641 C CA . GLU A 1 82 ? -10.990 -2.867 7.533 1.00 73.88 82 GLU A CA 1
ATOM 642 C C . GLU A 1 82 ? -10.563 -4.110 8.327 1.00 73.88 82 GLU A C 1
ATOM 644 O O . GLU A 1 82 ? -10.405 -4.047 9.546 1.00 73.88 82 GLU A O 1
ATOM 649 N N . LYS A 1 83 ? -10.365 -5.250 7.651 1.00 74.12 83 LYS A N 1
ATOM 650 C CA . LYS A 1 83 ? -9.899 -6.497 8.283 1.00 74.12 83 LYS A CA 1
ATOM 651 C C . LYS A 1 83 ? -8.429 -6.448 8.670 1.00 74.12 83 LYS A C 1
ATOM 653 O O . LYS A 1 83 ? -8.027 -7.140 9.605 1.00 74.12 83 LYS A O 1
ATOM 658 N N . SER A 1 84 ? -7.613 -5.675 7.954 1.00 65.94 84 SER A N 1
ATOM 659 C CA . SER A 1 84 ? -6.238 -5.442 8.373 1.00 65.94 84 SER A CA 1
ATOM 660 C C . SER A 1 84 ? -6.236 -4.635 9.673 1.00 65.94 84 SER A C 1
ATOM 662 O O . SER A 1 84 ? -6.634 -3.476 9.692 1.00 65.94 84 SER A O 1
ATOM 664 N N . ASP A 1 85 ? -5.754 -5.260 10.751 1.00 54.38 85 ASP A N 1
ATOM 665 C CA . ASP A 1 85 ? -5.772 -4.847 12.172 1.00 54.38 85 ASP A CA 1
ATOM 666 C C . ASP A 1 85 ? -5.089 -3.492 12.492 1.00 54.38 85 ASP A C 1
ATOM 668 O O . ASP A 1 85 ? -4.772 -3.174 13.636 1.00 54.38 85 ASP A O 1
ATOM 672 N N . ARG A 1 86 ? -4.797 -2.679 11.471 1.00 53.88 86 ARG A N 1
ATOM 673 C CA . ARG A 1 86 ? -4.045 -1.432 11.582 1.00 53.88 86 ARG A CA 1
ATOM 674 C C . ARG A 1 86 ? -4.922 -0.206 11.809 1.00 53.88 86 ARG A C 1
ATOM 676 O O . ARG A 1 86 ? -4.384 0.748 12.357 1.00 53.88 86 ARG A O 1
ATOM 683 N N . GLN A 1 87 ? -6.204 -0.162 11.408 1.00 53.31 87 GLN A N 1
ATOM 684 C CA . GLN A 1 87 ? -6.994 1.086 11.474 1.00 53.31 87 GLN A CA 1
ATOM 685 C C . GLN A 1 87 ? -8.486 0.867 11.742 1.00 53.31 87 GLN A C 1
ATOM 687 O O . GLN A 1 87 ? -9.202 0.297 10.929 1.00 53.31 87 GLN A O 1
ATOM 692 N N . LYS A 1 88 ? -8.968 1.378 12.883 1.00 50.94 88 LYS A N 1
ATOM 693 C CA . LYS A 1 88 ? -10.336 1.153 13.391 1.00 50.94 88 LYS A CA 1
ATOM 694 C C . LYS A 1 88 ? -11.371 2.175 12.906 1.00 50.94 88 LYS A C 1
ATOM 696 O O . LYS A 1 88 ? -12.453 2.265 13.479 1.00 50.94 88 LYS A O 1
ATOM 701 N N . GLY A 1 89 ? -11.066 2.953 11.870 1.00 52.53 89 GLY A N 1
ATOM 702 C CA . GLY A 1 89 ? -12.035 3.894 11.320 1.00 52.53 89 GLY A CA 1
ATOM 703 C C . GLY A 1 89 ? -11.571 4.558 10.035 1.00 52.53 89 GLY A C 1
ATOM 704 O O . GLY A 1 89 ? -10.503 5.172 10.006 1.00 52.53 89 GLY A O 1
ATOM 705 N N . VAL A 1 90 ? -12.411 4.460 9.004 1.00 53.81 90 VAL A N 1
ATOM 706 C CA . VAL A 1 90 ? -12.354 5.292 7.801 1.00 53.81 90 VAL A CA 1
ATOM 707 C C . VAL A 1 90 ? -13.447 6.348 7.909 1.00 53.81 90 VAL A C 1
ATOM 709 O O . VAL A 1 90 ? -14.632 6.026 7.888 1.00 53.81 90 VAL A O 1
ATOM 712 N N . VAL A 1 91 ? -13.067 7.618 8.061 1.00 51.59 91 VAL A N 1
ATOM 713 C CA . VAL A 1 91 ? -14.038 8.723 8.048 1.00 51.59 91 VAL A CA 1
ATOM 714 C C . VAL A 1 91 ? -14.196 9.204 6.611 1.00 51.59 91 VAL A C 1
ATOM 716 O O . VAL A 1 91 ? -13.229 9.647 5.997 1.00 51.59 91 VAL A O 1
ATOM 719 N N . HIS A 1 92 ? -15.418 9.131 6.091 1.00 54.06 92 HIS A N 1
ATOM 720 C CA . HIS A 1 92 ? -15.780 9.695 4.794 1.00 54.06 92 HIS A CA 1
ATOM 721 C C . HIS A 1 92 ? -16.129 11.180 4.950 1.00 54.06 92 HIS A C 1
ATOM 723 O O . HIS A 1 92 ? -16.964 11.548 5.776 1.00 54.06 92 HIS A O 1
ATOM 729 N N . TRP A 1 93 ? -15.504 12.038 4.142 1.00 44.41 93 TRP A N 1
ATOM 730 C CA . TRP A 1 93 ? -15.859 13.454 4.028 1.00 44.41 93 TRP A CA 1
ATOM 731 C C . TRP A 1 93 ? 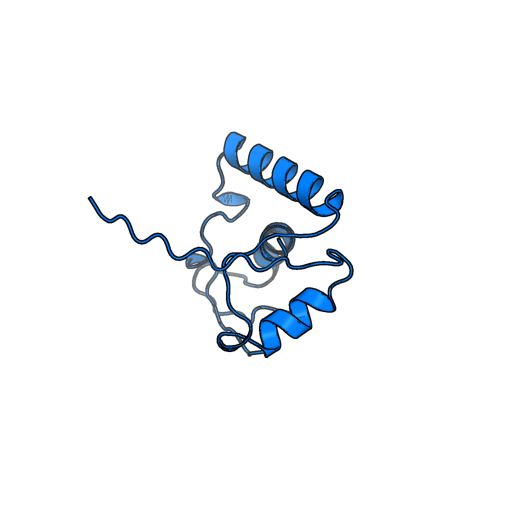-16.314 13.738 2.595 1.00 44.41 93 TRP A C 1
ATOM 733 O O . TRP A 1 93 ? -15.510 14.027 1.713 1.00 44.41 93 TRP A O 1
ATOM 743 N N . THR A 1 94 ? -17.620 13.667 2.344 1.00 40.25 94 THR A N 1
ATOM 744 C CA . THR A 1 94 ? -18.214 14.167 1.098 1.00 40.25 94 THR A CA 1
ATOM 745 C C . THR A 1 94 ? -18.304 15.689 1.162 1.00 40.25 94 THR A C 1
ATOM 747 O O . THR A 1 94 ? -19.295 16.251 1.625 1.00 40.25 94 THR A O 1
ATOM 750 N N . GLY A 1 95 ? -17.249 16.369 0.717 1.00 39.47 95 GLY A N 1
ATOM 751 C CA . GLY A 1 95 ? -17.259 17.811 0.489 1.00 39.47 95 GLY A CA 1
ATOM 752 C C . GLY A 1 95 ? -17.505 18.123 -0.984 1.00 39.47 95 GLY A C 1
ATOM 753 O O . GLY A 1 95 ? -16.573 18.083 -1.782 1.00 39.47 95 GLY A O 1
ATOM 754 N N . PHE A 1 96 ? -18.736 18.488 -1.353 1.00 35.72 96 PHE A N 1
ATOM 755 C CA . PHE A 1 96 ? -18.968 19.275 -2.566 1.00 35.72 96 PHE A CA 1
ATOM 756 C C . PHE A 1 96 ? -18.171 20.582 -2.439 1.00 35.72 96 PHE A C 1
ATOM 758 O O . PHE A 1 96 ? -18.591 21.493 -1.729 1.00 35.72 96 PHE A O 1
ATOM 765 N N . VAL A 1 97 ? -17.047 20.716 -3.146 1.00 43.41 97 VAL A N 1
ATOM 766 C CA . VAL A 1 97 ? -16.501 22.044 -3.447 1.00 43.41 97 VAL A CA 1
ATOM 767 C C . VAL A 1 97 ? -17.223 22.542 -4.691 1.00 43.41 97 VAL A C 1
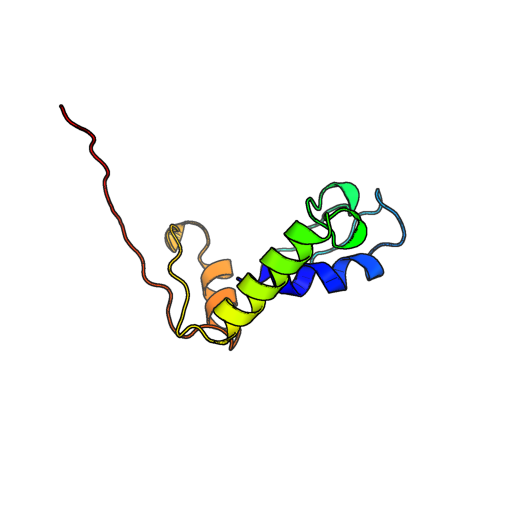ATOM 769 O O . VAL A 1 97 ? -16.747 22.421 -5.816 1.00 43.41 97 VAL A O 1
ATOM 772 N N . VAL A 1 98 ? -18.413 23.109 -4.489 1.00 38.91 98 VAL A N 1
ATOM 773 C CA . VAL A 1 98 ? -18.916 24.119 -5.419 1.00 38.91 98 VAL A CA 1
ATOM 774 C C . VAL A 1 98 ? -18.093 25.373 -5.144 1.00 38.91 98 VAL A C 1
ATOM 776 O O . VAL A 1 98 ? -18.421 26.166 -4.266 1.00 38.91 98 VAL A O 1
ATOM 779 N N . GLN A 1 99 ? -17.003 25.556 -5.890 1.00 43.56 99 GLN A N 1
ATOM 780 C CA . GLN A 1 99 ? -16.478 26.898 -6.115 1.00 43.56 99 GLN A CA 1
ATOM 781 C C . GLN A 1 99 ? -17.513 27.627 -6.977 1.00 43.56 99 GLN A C 1
ATOM 783 O O . GLN A 1 99 ? -17.557 27.476 -8.196 1.00 43.56 99 GLN A O 1
ATOM 788 N N . ARG A 1 100 ? -18.415 28.365 -6.327 1.00 33.59 100 ARG A N 1
ATOM 789 C CA . ARG A 1 100 ? -19.200 29.412 -6.980 1.00 33.59 100 ARG A CA 1
ATOM 790 C C . ARG A 1 100 ? -18.683 30.763 -6.510 1.00 33.59 100 ARG A C 1
ATOM 792 O O . ARG A 1 100 ? -18.764 31.043 -5.318 1.00 33.59 100 ARG A O 1
ATOM 799 N N . GLY A 1 101 ? -18.296 31.579 -7.490 1.00 39.78 101 GLY A N 1
ATOM 800 C CA . GLY A 1 101 ? -18.190 33.036 -7.401 1.00 39.78 101 GLY A CA 1
ATOM 801 C C . GLY A 1 101 ? -16.791 33.536 -7.141 1.00 39.78 101 GLY A C 1
ATOM 802 O O . GLY A 1 101 ? -16.506 33.800 -5.958 1.00 39.78 101 GLY A O 1
#

Foldseek 3Di:
DVPLVCLQVVVPQDPDQADWDFDPLDPDGDIDGNVVDPCRVVNHDPVRVVVSVVVVVVQQVDQADADADDCVVPVRRVVSVCPPPRHPDHDYDPDDPPPDD

Sequence (101 aa):
MHMLGVSKGFEDIAASEAEYFMVPDFPDPIEITKASIKGAPSQTPYEWAKICEQIQMADAQAYGTVANTFEELEPEYMKQYEKSDRQKGVVHWTGFVVQRG

Organism: NCBI:txid374723